Protein AF-A0A1L8SVT6-F1 (afdb_monomer)

Organism: NCBI:txid319970

Nearest PDB structures (foldseek):
  2w9j-assembly1_A  TM=5.991E-01  e=3.957E-01  Schizosaccharomyces pombe
  7xt7-assembly1_j  TM=4.884E-01  e=4.514E-01  Komagataella phaffii
  2ra4-assembly1_A  TM=4.381E-01  e=2.050E+00  Homo sapiens
  1je4-assembly1_A  TM=4.576E-01  e=8.718E+00  Homo sapiens

Structure (mmCIF, N/CA/C/O backbone):
data_AF-A0A1L8SVT6-F1
#
_entry.id   AF-A0A1L8SVT6-F1
#
loop_
_atom_site.group_PDB
_atom_site.id
_atom_site.type_symbol
_atom_site.label_atom_id
_atom_site.label_alt_id
_atom_site.label_comp_id
_atom_site.label_asym_id
_atom_site.label_entity_id
_atom_site.label_seq_id
_atom_site.pdbx_PDB_ins_code
_atom_site.Cartn_x
_atom_site.Cartn_y
_atom_site.Cartn_z
_atom_site.occupancy
_atom_site.B_iso_or_equiv
_atom_site.auth_seq_id
_atom_site.auth_comp_id
_atom_site.auth_asym_id
_atom_site.auth_atom_id
_atom_site.pdbx_PDB_model_num
ATOM 1 N N . MET A 1 1 ? -2.123 22.807 -11.431 1.00 37.12 1 MET A N 1
ATOM 2 C CA . MET A 1 1 ? -2.287 21.488 -12.072 1.00 37.12 1 MET A CA 1
ATOM 3 C C . MET A 1 1 ? -2.999 20.613 -11.063 1.00 37.12 1 MET A C 1
ATOM 5 O O . MET A 1 1 ? -2.448 20.411 -9.993 1.00 37.12 1 MET A O 1
ATOM 9 N N . LYS A 1 2 ? -4.254 20.245 -11.328 1.00 37.59 2 LYS A N 1
ATOM 10 C CA . LYS A 1 2 ? -5.018 19.338 -10.470 1.00 37.59 2 LYS A CA 1
ATOM 11 C C . LYS A 1 2 ? -5.043 17.974 -11.149 1.00 37.59 2 LYS A C 1
ATOM 13 O O . LYS A 1 2 ? -5.522 17.883 -12.270 1.00 37.59 2 LYS A O 1
ATOM 18 N N . GLU A 1 3 ? -4.465 17.010 -10.444 1.00 39.91 3 GLU A N 1
ATOM 19 C CA . GLU A 1 3 ? -4.856 15.600 -10.385 1.00 39.91 3 GLU A CA 1
ATOM 20 C C . GLU A 1 3 ? -4.847 14.785 -11.690 1.00 39.91 3 GLU A C 1
ATOM 22 O O . GLU A 1 3 ? -5.745 14.873 -12.521 1.00 39.91 3 GLU A O 1
ATOM 27 N N . GLY A 1 4 ? -3.871 13.872 -11.752 1.00 44.72 4 GLY A N 1
ATOM 28 C CA . GLY A 1 4 ? -4.029 12.563 -12.381 1.00 44.72 4 GLY A CA 1
ATOM 29 C C . GLY A 1 4 ? -3.616 12.458 -13.847 1.00 44.72 4 GLY A C 1
ATOM 30 O O . GLY A 1 4 ? -3.958 13.297 -14.667 1.00 44.72 4 GLY A O 1
ATOM 31 N N . LEU A 1 5 ? -2.965 11.334 -14.164 1.00 41.41 5 LEU A N 1
ATOM 32 C CA . LEU A 1 5 ? -2.660 10.816 -15.506 1.00 41.41 5 LEU A CA 1
ATOM 33 C C . LEU A 1 5 ? -1.344 11.307 -16.130 1.00 41.41 5 LEU A C 1
ATOM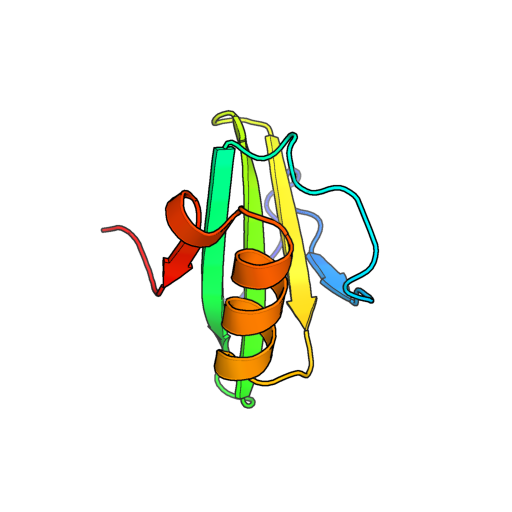 35 O O . LEU A 1 5 ? -1.309 11.856 -17.227 1.00 41.41 5 LEU A O 1
ATOM 39 N N . THR A 1 6 ? -0.220 10.983 -15.490 1.00 45.28 6 THR A N 1
ATOM 40 C CA . THR A 1 6 ? 0.923 10.502 -16.280 1.00 45.28 6 THR A CA 1
ATOM 41 C C . THR A 1 6 ? 0.581 9.104 -16.796 1.00 45.28 6 THR A C 1
ATOM 43 O O . THR A 1 6 ? 0.061 8.281 -16.044 1.00 45.28 6 THR A O 1
ATOM 46 N N . GLU A 1 7 ? 0.870 8.829 -18.071 1.00 45.22 7 GLU A N 1
ATOM 47 C CA . GLU A 1 7 ? 0.489 7.615 -18.830 1.00 45.22 7 GLU A CA 1
ATOM 48 C C . GLU A 1 7 ? 0.886 6.268 -18.181 1.00 45.22 7 GLU A C 1
ATOM 50 O O . GLU A 1 7 ? 0.475 5.207 -18.643 1.00 45.22 7 GLU A O 1
ATOM 55 N N . HIS A 1 8 ? 1.644 6.297 -17.082 1.00 49.66 8 HIS A N 1
ATOM 56 C CA . HIS A 1 8 ? 2.117 5.130 -16.342 1.00 49.66 8 HIS A CA 1
ATOM 57 C C . HIS A 1 8 ? 1.324 4.787 -15.070 1.00 49.66 8 HIS A C 1
ATOM 59 O O . HIS A 1 8 ? 1.497 3.685 -14.558 1.00 49.66 8 HIS A O 1
ATOM 65 N N . ASN A 1 9 ? 0.447 5.666 -14.567 1.00 48.75 9 ASN A N 1
ATOM 66 C CA . ASN A 1 9 ? -0.223 5.468 -13.274 1.00 48.75 9 ASN A CA 1
ATOM 67 C C . ASN A 1 9 ? -1.748 5.415 -13.449 1.00 48.75 9 ASN A C 1
ATOM 69 O O . ASN A 1 9 ? -2.454 6.413 -13.306 1.00 48.75 9 ASN A O 1
ATOM 73 N N . LEU A 1 10 ? -2.262 4.229 -13.784 1.00 56.19 10 LEU A N 1
ATOM 74 C CA . LEU A 1 10 ? -3.699 3.953 -13.781 1.00 56.19 10 LEU A CA 1
ATOM 75 C C . LEU A 1 10 ? -4.198 3.911 -12.334 1.00 56.19 10 LEU A C 1
ATOM 77 O O . LEU A 1 10 ? -3.875 2.977 -11.604 1.00 56.19 10 LEU A O 1
ATOM 81 N N . VAL A 1 11 ? -5.006 4.898 -11.947 1.00 55.09 11 VAL A N 1
ATOM 82 C CA . VAL A 1 11 ? -5.750 4.883 -10.683 1.00 55.09 11 VAL A CA 1
ATOM 83 C C . VAL A 1 11 ? -7.002 4.035 -10.874 1.00 55.09 11 VAL A C 1
ATOM 85 O O . VAL A 1 11 ? -7.845 4.349 -11.716 1.00 55.09 11 VAL A O 1
ATOM 88 N N . LYS A 1 12 ? -7.122 2.945 -10.115 1.00 63.22 12 LYS A N 1
ATOM 89 C CA . LYS A 1 12 ? -8.320 2.090 -10.103 1.00 63.22 12 LYS A CA 1
ATOM 90 C C . LYS A 1 12 ? -9.055 2.208 -8.767 1.00 63.22 12 LYS A C 1
ATOM 92 O O . LYS A 1 12 ? -8.428 2.350 -7.722 1.00 63.22 12 LYS A O 1
ATOM 97 N N . LEU A 1 13 ? -10.383 2.112 -8.802 1.00 63.69 13 LEU A N 1
ATOM 98 C CA . LEU A 1 13 ? -11.183 1.826 -7.608 1.00 63.69 13 L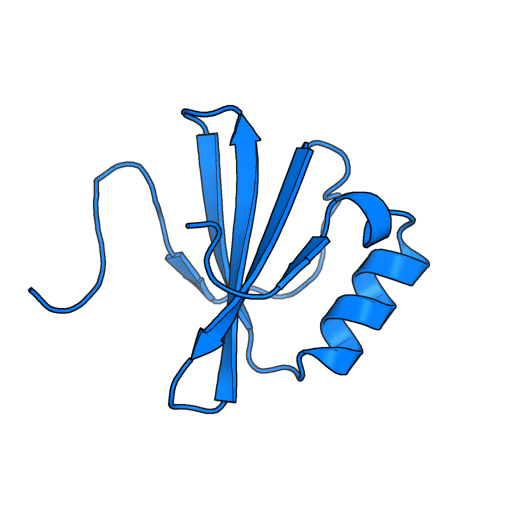EU A CA 1
ATOM 99 C C . LEU A 1 13 ? -11.113 0.316 -7.375 1.00 63.69 13 LEU A C 1
ATOM 101 O O . LEU A 1 13 ? -11.458 -0.452 -8.277 1.00 63.69 13 LEU A O 1
ATOM 105 N N . GLY A 1 14 ? -10.581 -0.099 -6.228 1.00 60.38 14 GLY A N 1
ATOM 106 C CA . GLY A 1 14 ? -10.200 -1.487 -5.979 1.00 60.38 14 GLY A CA 1
ATOM 107 C C . GLY A 1 14 ? -10.889 -2.093 -4.763 1.00 60.38 14 GLY A C 1
ATOM 108 O O . GLY A 1 14 ? -11.214 -1.399 -3.805 1.00 60.38 14 GLY A O 1
ATOM 109 N N . VAL A 1 15 ? -11.062 -3.414 -4.801 1.00 66.38 15 VAL A N 1
ATOM 110 C CA . VAL A 1 15 ? -11.233 -4.246 -3.604 1.00 66.38 15 VAL A CA 1
ATOM 111 C C . VAL A 1 15 ? -9.838 -4.709 -3.189 1.00 66.38 15 VAL A C 1
ATOM 113 O O . VAL A 1 15 ? -9.005 -5.004 -4.050 1.00 66.38 15 VAL A O 1
ATOM 116 N N . LEU A 1 16 ? -9.555 -4.722 -1.886 1.00 69.44 16 LEU A N 1
ATOM 117 C CA . LEU A 1 16 ? -8.253 -5.104 -1.338 1.00 69.44 16 LEU A CA 1
ATOM 118 C C . LEU A 1 16 ? -8.124 -6.640 -1.330 1.00 69.44 16 LEU A C 1
ATOM 120 O O . LEU A 1 16 ? -8.147 -7.281 -0.287 1.00 69.44 16 LEU A O 1
ATOM 124 N N . GLU A 1 17 ? -8.064 -7.233 -2.521 1.00 66.56 17 GLU A N 1
ATOM 125 C CA . GLU A 1 17 ? -8.002 -8.679 -2.729 1.00 66.56 17 GLU A CA 1
ATOM 126 C C . GLU A 1 17 ? -6.897 -8.984 -3.748 1.00 66.56 17 GLU A C 1
ATOM 128 O O . GLU A 1 17 ? -6.988 -8.620 -4.923 1.00 66.56 17 GLU A O 1
ATOM 133 N N . GLY A 1 18 ? -5.806 -9.604 -3.293 1.00 69.94 18 GLY A N 1
ATOM 134 C CA . GLY A 1 18 ? -4.681 -9.951 -4.158 1.00 69.94 18 GLY A CA 1
ATOM 135 C C . GLY A 1 18 ? -3.377 -10.202 -3.409 1.00 69.94 18 GLY A C 1
ATOM 136 O O . GLY A 1 18 ? -3.224 -9.845 -2.241 1.00 69.94 18 GLY A O 1
ATOM 137 N N . ASP A 1 19 ? -2.423 -10.817 -4.109 1.00 74.94 19 ASP A N 1
ATOM 138 C CA . ASP A 1 19 ? -1.062 -10.998 -3.612 1.00 74.94 19 ASP A CA 1
ATOM 139 C C . ASP A 1 19 ? -0.219 -9.747 -3.905 1.00 74.94 19 ASP A C 1
ATOM 141 O O . ASP A 1 19 ? 0.074 -9.424 -5.060 1.00 74.94 19 ASP A O 1
ATOM 145 N N . PHE A 1 20 ? 0.177 -9.041 -2.844 1.00 83.31 20 PHE A N 1
ATOM 146 C CA . PHE A 1 20 ? 0.983 -7.824 -2.928 1.00 83.31 20 PHE A CA 1
ATOM 147 C C . PHE A 1 20 ? 2.477 -8.054 -2.622 1.00 83.31 20 PHE A C 1
ATOM 149 O O . PHE A 1 20 ? 3.246 -7.093 -2.554 1.00 83.31 20 PHE A O 1
ATOM 156 N N . HIS A 1 21 ? 2.931 -9.306 -2.482 1.00 82.62 21 HIS A N 1
ATOM 157 C CA . HIS A 1 21 ? 4.330 -9.626 -2.157 1.00 82.62 21 HIS A CA 1
ATOM 158 C C . HIS A 1 21 ? 5.323 -9.267 -3.268 1.00 82.62 21 HIS A C 1
ATOM 160 O O . HIS A 1 21 ? 6.518 -9.114 -3.002 1.00 82.62 21 HIS A O 1
ATOM 166 N N . ASP A 1 22 ? 4.845 -9.076 -4.493 1.00 84.62 22 ASP A N 1
ATOM 167 C CA . ASP A 1 22 ? 5.645 -8.602 -5.623 1.00 84.62 22 ASP A CA 1
ATOM 168 C C . ASP A 1 22 ? 6.040 -7.118 -5.505 1.00 84.62 22 ASP A C 1
ATOM 170 O O . ASP A 1 22 ? 6.973 -6.664 -6.179 1.00 84.62 22 ASP A O 1
ATOM 174 N N . PHE A 1 23 ? 5.340 -6.348 -4.665 1.00 88.12 23 PHE A N 1
ATOM 175 C CA . PHE A 1 23 ? 5.595 -4.924 -4.479 1.00 88.12 23 PHE A CA 1
ATOM 176 C C . PHE A 1 23 ? 6.627 -4.694 -3.379 1.00 88.12 23 PHE A C 1
ATOM 178 O O . PHE A 1 23 ? 6.556 -5.250 -2.284 1.00 88.12 23 PHE A O 1
ATOM 185 N N . LYS A 1 24 ? 7.618 -3.857 -3.681 1.00 90.06 24 LYS A N 1
ATOM 186 C CA . LYS A 1 24 ? 8.742 -3.550 -2.789 1.00 90.06 24 LYS A CA 1
ATOM 187 C C . LYS A 1 24 ? 8.436 -2.407 -1.830 1.00 90.06 24 LYS A C 1
ATOM 189 O O . LYS A 1 24 ? 9.040 -2.347 -0.768 1.00 90.06 24 LYS A O 1
ATOM 194 N N . LYS A 1 25 ? 7.529 -1.516 -2.225 1.00 91.25 25 LYS A N 1
ATOM 195 C CA . LYS A 1 25 ? 7.065 -0.380 -1.432 1.00 91.25 25 LYS A CA 1
ATOM 196 C C . LYS A 1 25 ? 5.564 -0.218 -1.645 1.00 91.25 25 LYS A C 1
ATOM 198 O O . LYS A 1 25 ? 5.089 -0.334 -2.776 1.00 91.25 25 LYS A O 1
ATOM 203 N N . ILE A 1 26 ? 4.853 0.056 -0.563 1.00 91.31 26 ILE A N 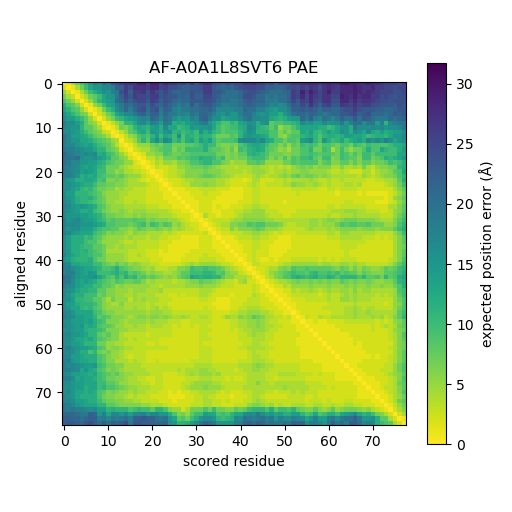1
ATOM 204 C CA . ILE A 1 26 ? 3.431 0.377 -0.532 1.00 91.31 26 ILE A CA 1
ATOM 205 C C . ILE A 1 26 ? 3.327 1.735 0.156 1.00 91.31 26 ILE A C 1
ATOM 207 O O . ILE A 1 26 ? 3.728 1.873 1.303 1.00 91.31 26 ILE A O 1
ATOM 211 N N . GLN A 1 27 ? 2.850 2.750 -0.546 1.00 91.94 27 GLN A N 1
ATOM 212 C CA . GLN A 1 27 ? 2.677 4.093 0.003 1.00 91.94 27 GLN A CA 1
ATOM 213 C C . GLN A 1 27 ? 1.196 4.351 0.225 1.00 91.94 27 GLN A C 1
ATOM 215 O O . GLN A 1 27 ? 0.412 4.075 -0.677 1.00 91.94 27 GLN A O 1
ATOM 220 N N . ILE A 1 28 ? 0.832 4.853 1.401 1.00 91.75 28 ILE A N 1
ATOM 221 C CA . ILE A 1 28 ? -0.542 5.202 1.764 1.00 91.75 28 ILE A CA 1
ATOM 222 C C . ILE A 1 28 ? -0.613 6.708 2.010 1.00 91.75 28 ILE A C 1
ATOM 224 O O . ILE A 1 28 ? 0.090 7.242 2.869 1.00 91.75 28 ILE A O 1
ATOM 228 N N . GLU A 1 29 ? -1.505 7.367 1.285 1.00 91.12 29 GLU A N 1
ATOM 229 C CA . GLU A 1 29 ? -1.807 8.791 1.390 1.00 91.12 29 GLU A CA 1
ATOM 230 C C . GLU A 1 29 ? -3.293 8.977 1.709 1.00 91.12 29 GLU A C 1
ATOM 232 O O . GLU A 1 29 ? -4.156 8.313 1.134 1.00 91.12 29 GLU A O 1
ATOM 237 N N . GLU A 1 30 ? -3.605 9.895 2.621 1.00 88.44 30 GLU A N 1
ATOM 238 C CA . GLU A 1 30 ? -4.989 10.243 2.941 1.00 88.44 30 GLU A CA 1
ATOM 239 C C . GLU A 1 30 ? -5.472 11.352 2.002 1.00 88.44 30 GLU A C 1
ATOM 241 O O . GLU A 1 30 ? -4.867 12.421 1.905 1.00 88.44 30 GLU A O 1
ATOM 246 N N . LEU A 1 31 ? -6.579 11.099 1.307 1.00 86.19 31 LEU A N 1
ATOM 247 C CA . LEU A 1 31 ? -7.224 12.077 0.443 1.00 86.19 31 LEU A CA 1
ATOM 248 C C . LEU A 1 31 ? -8.156 12.998 1.253 1.00 86.19 31 LEU A C 1
ATOM 250 O O . LEU A 1 31 ? -8.669 12.604 2.302 1.00 86.19 31 LEU A O 1
ATOM 254 N N . PRO A 1 32 ? -8.477 14.208 0.748 1.00 83.75 32 PRO A N 1
ATOM 255 C CA . PRO A 1 32 ? -9.351 15.161 1.445 1.00 83.75 32 PRO A CA 1
ATOM 256 C C . PRO A 1 32 ? -10.764 14.648 1.761 1.00 83.75 32 PRO A C 1
ATOM 258 O O . PRO A 1 32 ? -11.476 15.256 2.554 1.00 83.75 32 PRO A O 1
ATOM 261 N N . ASN A 1 33 ? -11.194 13.570 1.107 1.00 83.25 33 ASN A N 1
ATOM 262 C CA . ASN A 1 33 ? -12.484 12.917 1.310 1.00 83.25 33 ASN A CA 1
ATOM 263 C C . ASN A 1 33 ? -12.412 11.720 2.276 1.00 83.25 33 ASN A C 1
ATOM 265 O O . ASN A 1 33 ? -13.345 10.927 2.286 1.00 83.25 33 ASN A O 1
ATOM 269 N N . HIS A 1 34 ? -11.332 11.589 3.054 1.00 82.50 34 HIS A N 1
ATOM 270 C CA . HIS A 1 34 ? -11.036 10.468 3.961 1.00 82.50 34 HIS A CA 1
ATOM 271 C C . HIS A 1 34 ? -10.745 9.121 3.281 1.00 82.50 34 HIS A C 1
ATOM 273 O O . HIS A 1 34 ? -10.414 8.147 3.962 1.00 82.50 34 HIS A O 1
ATOM 279 N N . ASN A 1 35 ? -10.777 9.064 1.949 1.00 87.81 35 ASN A N 1
ATOM 280 C CA . ASN A 1 35 ? -10.343 7.883 1.215 1.00 87.81 35 ASN A CA 1
ATOM 281 C C . ASN A 1 35 ? -8.822 7.748 1.278 1.00 87.81 35 ASN A C 1
ATOM 283 O O . ASN A 1 35 ? -8.090 8.721 1.452 1.00 87.81 35 ASN A O 1
ATOM 287 N N . GLN A 1 36 ? -8.340 6.534 1.061 1.00 88.88 36 GLN A N 1
ATOM 288 C CA . GLN A 1 36 ? -6.920 6.219 1.088 1.00 88.88 36 GLN A CA 1
ATOM 289 C C . GLN A 1 36 ? -6.438 5.988 -0.340 1.00 88.88 36 GLN A C 1
ATOM 291 O O . GLN A 1 36 ? -6.939 5.109 -1.043 1.00 88.88 36 GLN A O 1
ATOM 296 N N . PHE A 1 37 ? -5.477 6.788 -0.785 1.00 89.69 37 PHE A N 1
ATOM 297 C CA . PHE A 1 37 ? -4.759 6.578 -2.032 1.00 89.69 37 PHE A CA 1
ATOM 298 C C . PHE A 1 37 ? -3.532 5.717 -1.754 1.00 89.69 37 PHE A C 1
ATOM 300 O O . PHE A 1 37 ? -2.667 6.085 -0.965 1.00 89.69 37 PHE A O 1
ATOM 307 N N . ILE A 1 38 ? -3.463 4.552 -2.388 1.00 89.75 38 ILE A N 1
ATOM 308 C CA . ILE A 1 38 ? -2.388 3.590 -2.175 1.00 89.75 38 ILE A CA 1
ATOM 309 C C . ILE A 1 38 ? -1.608 3.408 -3.460 1.00 89.75 38 ILE A C 1
ATOM 311 O O . ILE A 1 38 ? -2.184 3.064 -4.490 1.00 89.75 38 ILE A O 1
ATOM 315 N N . SER A 1 39 ? -0.292 3.566 -3.382 1.00 89.62 39 SER A N 1
ATOM 316 C CA . SER A 1 39 ? 0.632 3.320 -4.485 1.00 89.62 39 SER A CA 1
ATOM 317 C C . SER A 1 39 ? 1.520 2.112 -4.197 1.00 89.62 39 SER A C 1
ATOM 319 O O . SER A 1 39 ? 2.274 2.076 -3.227 1.00 89.62 39 SER A O 1
ATOM 321 N N . PHE A 1 40 ? 1.446 1.115 -5.070 1.00 89.19 40 PHE A N 1
ATOM 322 C CA . PHE A 1 40 ? 2.174 -0.145 -5.016 1.00 89.19 40 PHE A CA 1
ATOM 323 C C . PHE A 1 40 ? 3.326 -0.124 -6.024 1.00 89.19 40 PHE A C 1
ATOM 325 O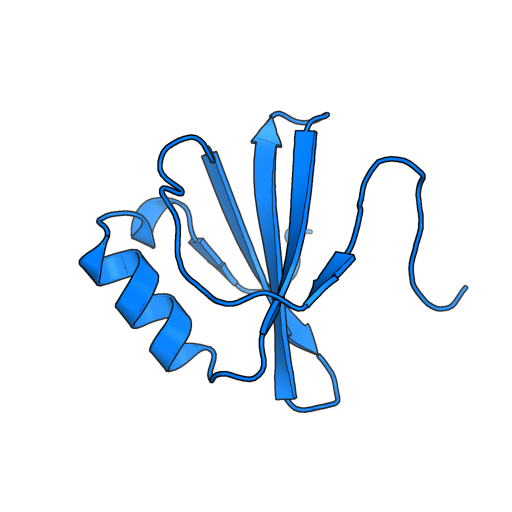 O . PHE A 1 40 ? 3.121 -0.195 -7.237 1.00 89.19 40 PHE A O 1
ATOM 332 N N .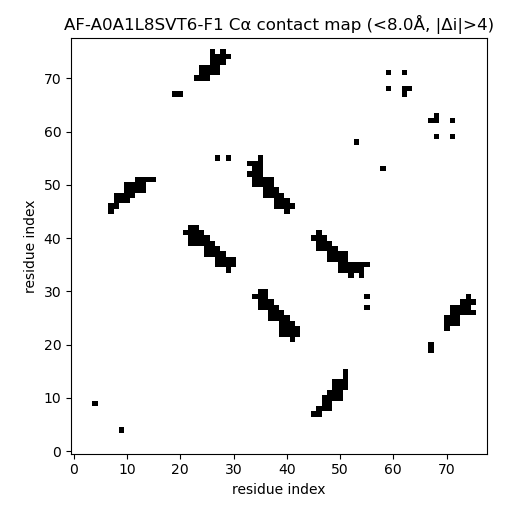 TYR A 1 41 ? 4.563 -0.073 -5.536 1.00 89.06 41 TYR A N 1
ATOM 333 C CA . TYR A 1 41 ? 5.761 0.035 -6.366 1.00 89.06 41 TYR A CA 1
ATOM 334 C C . TYR A 1 41 ? 6.452 -1.321 -6.507 1.00 89.06 41 TYR A C 1
ATOM 336 O O . TYR A 1 41 ? 7.022 -1.854 -5.553 1.00 89.06 41 TYR A O 1
ATOM 344 N N . LYS A 1 42 ? 6.466 -1.876 -7.723 1.00 86.44 42 LYS A N 1
ATOM 345 C CA . LYS A 1 42 ? 7.242 -3.088 -8.046 1.00 86.44 42 LYS A CA 1
ATOM 346 C C . LYS A 1 42 ? 8.703 -2.735 -8.338 1.00 86.44 42 LYS A C 1
ATOM 348 O O . LYS A 1 42 ? 9.632 -3.439 -7.939 1.00 86.44 42 LYS A O 1
ATOM 353 N N . ASN A 1 43 ? 8.912 -1.616 -9.029 1.00 81.69 43 ASN A N 1
ATOM 354 C CA . ASN A 1 43 ? 10.205 -0.981 -9.286 1.00 81.69 43 ASN A CA 1
ATOM 355 C C . ASN A 1 43 ? 9.993 0.513 -9.617 1.00 81.69 43 ASN A C 1
ATOM 357 O O . ASN A 1 43 ? 8.855 0.972 -9.660 1.00 81.69 43 ASN A O 1
ATOM 361 N N . LYS A 1 44 ? 11.072 1.266 -9.886 1.00 75.56 44 LYS A N 1
ATOM 362 C CA . LYS A 1 44 ? 11.007 2.714 -10.182 1.00 75.56 44 LYS A CA 1
ATOM 363 C C . LYS A 1 44 ? 10.107 3.085 -11.373 1.00 75.56 44 LYS A C 1
ATOM 365 O O . LYS A 1 44 ? 9.616 4.202 -11.418 1.00 75.56 44 LYS A O 1
ATOM 370 N N . ASN A 1 45 ? 9.887 2.159 -12.308 1.00 77.44 45 ASN A N 1
ATOM 371 C CA . ASN A 1 45 ? 9.142 2.388 -13.550 1.00 77.44 45 ASN A CA 1
ATOM 372 C C . ASN A 1 45 ? 7.794 1.645 -13.582 1.00 77.44 45 ASN A C 1
ATOM 374 O O . ASN A 1 45 ? 7.112 1.655 -14.603 1.00 77.44 45 ASN A O 1
ATOM 378 N N . SER A 1 46 ? 7.435 0.948 -12.501 1.00 79.75 46 SER A N 1
ATOM 379 C CA . SER A 1 46 ? 6.245 0.103 -12.423 1.00 79.75 46 SER A CA 1
ATOM 380 C C . SER A 1 46 ? 5.557 0.346 -11.091 1.00 79.75 46 SER A C 1
ATOM 382 O O . SER A 1 46 ? 5.920 -0.256 -10.074 1.00 79.75 46 SER A O 1
ATOM 384 N N . CYS A 1 47 ? 4.552 1.213 -11.133 1.00 83.56 47 CYS A N 1
ATOM 385 C CA . CYS A 1 47 ? 3.663 1.512 -10.025 1.00 83.56 47 CYS A CA 1
ATOM 386 C C . CYS A 1 47 ? 2.222 1.153 -10.411 1.00 83.56 47 CYS A C 1
ATOM 388 O O . CYS A 1 47 ? 1.830 1.283 -11.570 1.00 83.56 47 CYS A O 1
ATOM 390 N N . LEU A 1 48 ? 1.447 0.687 -9.440 1.00 84.44 48 LEU A N 1
ATOM 391 C CA . LEU A 1 48 ? -0.004 0.571 -9.518 1.00 84.44 48 LEU A CA 1
ATOM 392 C C . LEU A 1 48 ? -0.585 1.432 -8.404 1.00 84.44 48 LEU A C 1
ATOM 394 O O . LEU A 1 48 ? -0.195 1.247 -7.259 1.00 84.44 48 LEU A O 1
ATOM 398 N N . SER A 1 49 ? -1.537 2.307 -8.711 1.00 85.88 49 SER A N 1
ATOM 399 C CA . SER A 1 49 ? -2.199 3.108 -7.682 1.00 85.88 49 SER A CA 1
ATOM 400 C C . SER A 1 49 ? -3.688 2.792 -7.605 1.00 85.88 49 SER A C 1
ATOM 402 O O . SER A 1 49 ? -4.348 2.563 -8.622 1.00 85.88 49 SER A O 1
ATOM 404 N N . MET A 1 50 ? -4.231 2.761 -6.394 1.00 87.06 50 MET A N 1
ATOM 405 C CA . MET A 1 50 ? -5.634 2.453 -6.131 1.00 87.06 50 MET A CA 1
ATOM 406 C C . MET A 1 50 ? -6.195 3.350 -5.034 1.00 87.06 50 MET A C 1
ATOM 408 O O . MET A 1 50 ? -5.475 3.728 -4.117 1.00 87.06 50 MET A O 1
ATOM 412 N N . ILE A 1 51 ? -7.480 3.685 -5.133 1.00 88.31 51 ILE A N 1
ATOM 413 C CA . ILE A 1 51 ? -8.202 4.406 -4.078 1.00 88.31 51 ILE A CA 1
ATOM 414 C C . ILE A 1 51 ? -9.091 3.416 -3.339 1.00 88.31 51 ILE A C 1
ATOM 416 O O . ILE A 1 51 ? -9.826 2.654 -3.975 1.00 88.31 51 ILE A O 1
ATOM 420 N N . PHE A 1 52 ? -9.055 3.483 -2.013 1.00 84.88 52 PHE A N 1
ATOM 421 C CA . PHE A 1 52 ? -9.885 2.684 -1.130 1.00 84.88 52 PHE A CA 1
ATOM 422 C C . PHE A 1 52 ? -10.736 3.564 -0.217 1.00 84.88 52 PHE A C 1
ATOM 424 O O . PHE A 1 52 ? -10.276 4.585 0.292 1.00 84.88 52 PHE A O 1
ATOM 431 N N . ASP A 1 53 ? -11.976 3.134 -0.013 1.00 86.81 53 ASP A N 1
ATOM 432 C CA . ASP A 1 53 ? -12.932 3.709 0.939 1.00 86.81 53 ASP A CA 1
ATOM 433 C C . ASP A 1 53 ? -12.948 2.860 2.221 1.00 86.81 53 ASP A C 1
ATOM 435 O O . ASP A 1 53 ? -13.951 2.257 2.591 1.00 86.81 53 ASP A O 1
ATOM 439 N N . ILE A 1 54 ? -11.769 2.701 2.821 1.00 85.81 54 ILE A N 1
ATOM 440 C CA . ILE A 1 54 ? -11.564 2.045 4.120 1.00 85.81 54 ILE A CA 1
ATOM 441 C C . ILE A 1 54 ? -10.578 2.879 4.926 1.00 85.81 54 ILE A C 1
ATOM 443 O O . ILE A 1 54 ? -9.810 3.657 4.355 1.00 85.81 54 ILE A O 1
ATOM 447 N N . SER A 1 55 ? -10.584 2.728 6.247 1.00 87.94 55 SER A N 1
ATOM 448 C CA . SER A 1 55 ? -9.684 3.508 7.089 1.00 87.94 55 SER A CA 1
ATOM 449 C C . SER A 1 55 ? -8.219 3.111 6.878 1.00 87.94 55 SER A C 1
ATOM 451 O O . SER A 1 55 ? -7.877 1.980 6.519 1.00 87.94 55 SER A O 1
ATOM 453 N N . LYS A 1 56 ? -7.314 4.054 7.153 1.00 88.94 56 LYS A N 1
ATOM 454 C CA . LYS A 1 56 ? -5.871 3.787 7.183 1.00 88.94 56 LYS A CA 1
ATOM 455 C C . LYS A 1 56 ? -5.516 2.665 8.164 1.00 88.94 56 LYS A C 1
ATOM 457 O O . LYS A 1 56 ? -4.615 1.884 7.891 1.00 88.94 56 LYS A O 1
ATOM 462 N N . GLU A 1 57 ? -6.202 2.597 9.300 1.00 90.69 57 GLU A N 1
ATOM 463 C CA . GLU A 1 57 ? -5.969 1.591 10.342 1.00 90.69 57 GLU A CA 1
ATOM 464 C C . GLU A 1 57 ? -6.287 0.185 9.825 1.00 90.69 57 GLU A C 1
ATOM 466 O O . GLU A 1 57 ? -5.439 -0.700 9.916 1.00 90.69 57 GLU A O 1
ATOM 471 N N . GLU A 1 58 ? -7.433 0.014 9.161 1.00 89.00 58 GLU A N 1
ATOM 472 C CA . GLU A 1 58 ? -7.813 -1.253 8.520 1.00 89.00 58 GLU A CA 1
ATOM 473 C C . GLU A 1 58 ? -6.819 -1.682 7.430 1.00 89.00 58 GLU A C 1
ATOM 475 O O . GLU A 1 58 ? -6.505 -2.865 7.301 1.00 89.00 58 GLU A O 1
ATOM 480 N N . LEU A 1 59 ? -6.269 -0.733 6.665 1.00 89.19 59 LEU A N 1
ATOM 481 C CA . LEU A 1 59 ? -5.219 -1.026 5.684 1.00 89.19 59 LEU A CA 1
ATOM 482 C C . LEU A 1 59 ? -3.927 -1.511 6.333 1.00 89.19 59 LEU A C 1
ATOM 484 O O . LEU A 1 59 ? -3.305 -2.457 5.848 1.00 89.19 59 LEU A O 1
ATOM 488 N N . LEU A 1 60 ? -3.501 -0.852 7.409 1.00 91.19 60 LEU A N 1
ATOM 489 C CA . LEU A 1 60 ? -2.293 -1.236 8.133 1.00 91.19 60 LEU A CA 1
ATOM 490 C C . LEU A 1 60 ? -2.438 -2.629 8.742 1.00 91.19 60 LEU A C 1
ATOM 492 O O . LEU A 1 60 ? -1.506 -3.429 8.636 1.00 91.19 60 LEU A O 1
ATOM 496 N N . ASP A 1 61 ? -3.601 -2.931 9.316 1.00 91.25 61 ASP A N 1
ATOM 497 C CA . ASP A 1 61 ? -3.906 -4.257 9.845 1.00 91.25 61 ASP A CA 1
ATOM 498 C C . ASP A 1 61 ? -3.894 -5.310 8.733 1.00 91.25 61 ASP A C 1
ATOM 500 O O . ASP A 1 61 ? -3.202 -6.319 8.871 1.00 91.25 61 ASP A O 1
ATOM 504 N N . TYR A 1 62 ? -4.514 -5.038 7.580 1.00 90.19 62 TYR A N 1
ATOM 505 C CA . TYR A 1 62 ? -4.445 -5.941 6.429 1.00 90.19 62 TYR A CA 1
ATOM 506 C C . TYR A 1 62 ? -3.001 -6.207 5.983 1.00 90.19 62 TYR A C 1
ATOM 508 O O . TYR A 1 62 ? -2.600 -7.359 5.790 1.00 90.19 62 TYR A O 1
ATOM 516 N N . PHE A 1 63 ? -2.183 -5.164 5.815 1.00 91.00 63 PHE A N 1
ATOM 517 C CA . PHE A 1 63 ? -0.796 -5.352 5.385 1.00 91.00 63 PHE A CA 1
ATOM 518 C C . PHE A 1 63 ? 0.032 -6.090 6.435 1.00 91.00 63 PHE A C 1
ATOM 520 O O . PHE A 1 63 ? 0.906 -6.874 6.073 1.00 91.00 63 PHE A O 1
ATOM 527 N N . LYS A 1 64 ? -0.261 -5.904 7.721 1.00 91.31 64 LYS A N 1
ATOM 528 C CA . LYS A 1 64 ? 0.379 -6.638 8.812 1.00 91.31 64 LYS A CA 1
ATOM 529 C C . LYS A 1 64 ? -0.009 -8.116 8.825 1.00 91.31 64 LYS A C 1
ATOM 531 O O . LYS A 1 64 ? 0.872 -8.965 8.934 1.00 91.31 64 LYS A O 1
ATOM 536 N N . GLU A 1 65 ? -1.291 -8.439 8.668 1.00 91.38 65 GLU A N 1
ATOM 537 C CA . GLU A 1 65 ? -1.777 -9.824 8.567 1.00 91.38 65 GLU A CA 1
ATOM 538 C C . GLU A 1 65 ? -1.160 -10.569 7.374 1.00 91.38 65 GLU A C 1
ATOM 540 O O . GLU A 1 65 ? -0.929 -11.777 7.434 1.00 91.38 65 GLU A O 1
ATOM 545 N N . ASN A 1 66 ? -0.810 -9.829 6.320 1.00 88.44 66 ASN A N 1
ATOM 546 C CA . ASN A 1 66 ? -0.154 -10.348 5.126 1.00 88.44 66 ASN A CA 1
ATOM 547 C C . ASN A 1 66 ? 1.388 -10.275 5.161 1.00 88.44 66 ASN A C 1
ATOM 549 O O . ASN A 1 66 ? 2.017 -10.583 4.155 1.00 88.44 66 ASN A O 1
ATOM 553 N N . ASN A 1 67 ? 2.022 -9.919 6.286 1.00 91.19 67 ASN A N 1
ATOM 554 C CA . ASN A 1 67 ? 3.487 -9.780 6.426 1.00 91.19 67 ASN A CA 1
ATOM 555 C C . ASN A 1 67 ? 4.133 -8.737 5.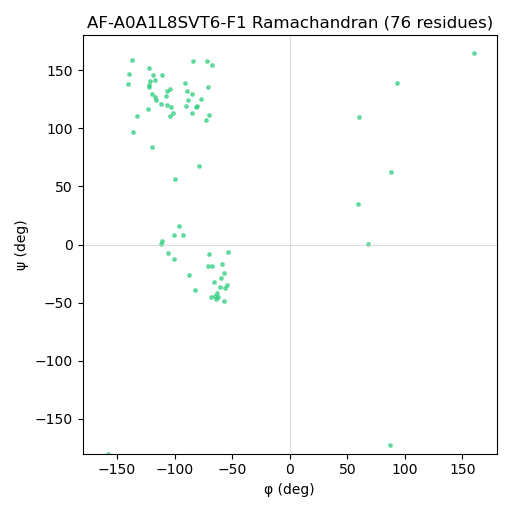484 1.00 91.19 67 ASN A C 1
ATOM 557 O O . ASN A 1 67 ? 5.256 -8.912 5.001 1.00 91.19 67 ASN A O 1
ATOM 561 N N . LEU A 1 68 ? 3.426 -7.643 5.207 1.00 90.69 68 LEU A N 1
ATOM 562 C CA . LEU A 1 68 ? 3.851 -6.555 4.320 1.00 90.69 68 LEU A CA 1
ATOM 563 C C . LEU A 1 68 ? 4.123 -5.240 5.059 1.00 90.69 68 LEU A C 1
ATOM 565 O O . LEU A 1 68 ? 4.518 -4.269 4.416 1.00 90.69 68 LEU A O 1
ATOM 569 N N . GLN A 1 69 ? 3.960 -5.194 6.385 1.00 91.06 69 GLN A N 1
ATOM 570 C CA . GLN A 1 69 ? 4.095 -3.973 7.190 1.00 91.06 69 GLN A CA 1
ATOM 571 C C . GLN A 1 69 ? 5.436 -3.250 6.994 1.00 91.06 69 GLN A C 1
ATOM 573 O O . GLN A 1 69 ? 5.466 -2.025 6.951 1.00 91.06 69 GLN A O 1
ATOM 578 N N . ASP A 1 70 ? 6.529 -3.991 6.788 1.00 91.88 70 ASP A N 1
ATOM 579 C CA . ASP A 1 70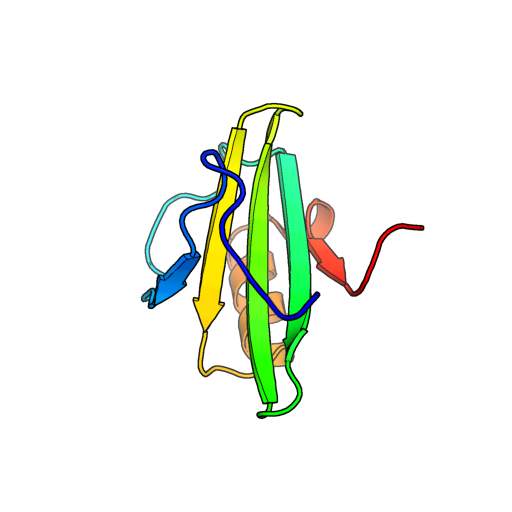 ? 7.878 -3.427 6.618 1.00 91.88 70 ASP A CA 1
ATOM 580 C C . ASP A 1 70 ? 8.056 -2.683 5.282 1.00 91.88 70 ASP A C 1
ATOM 582 O O . ASP A 1 70 ? 9.087 -2.059 5.035 1.00 91.88 70 ASP A O 1
ATOM 586 N N . ARG A 1 71 ? 7.063 -2.777 4.391 1.00 91.25 71 ARG A N 1
ATOM 587 C CA . ARG A 1 71 ? 7.046 -2.150 3.064 1.00 91.25 71 ARG A CA 1
ATOM 588 C C . ARG A 1 71 ? 6.107 -0.952 3.00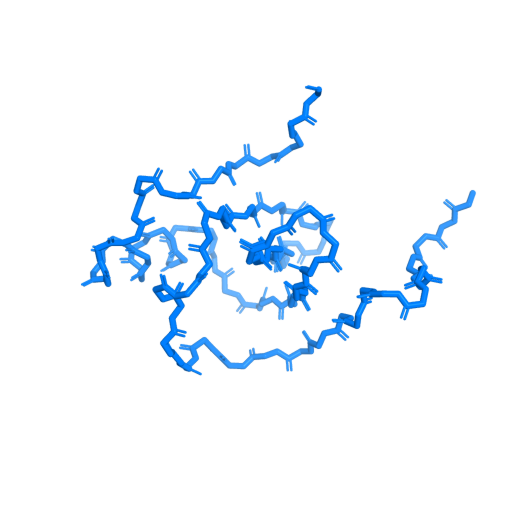3 1.00 91.25 71 ARG A C 1
ATOM 590 O O . ARG A 1 71 ? 6.067 -0.291 1.965 1.00 91.25 71 ARG A O 1
ATOM 597 N N . VAL A 1 72 ? 5.332 -0.716 4.063 1.00 91.88 72 VAL A N 1
ATOM 598 C CA . VAL A 1 72 ? 4.332 0.347 4.119 1.00 91.88 72 VAL A CA 1
ATOM 599 C C . VAL A 1 72 ? 4.983 1.656 4.549 1.00 91.88 72 VAL A C 1
ATOM 601 O O . VAL A 1 72 ? 5.668 1.720 5.566 1.00 91.88 72 VAL A O 1
ATOM 604 N N . ILE A 1 73 ? 4.731 2.712 3.784 1.00 91.75 73 ILE A N 1
ATOM 605 C CA . ILE A 1 73 ? 5.134 4.086 4.079 1.00 91.75 73 ILE A CA 1
ATOM 606 C C . ILE A 1 73 ? 3.872 4.946 4.114 1.00 91.75 73 ILE A C 1
ATOM 608 O O . ILE A 1 73 ? 2.997 4.801 3.261 1.00 91.75 73 ILE A O 1
ATOM 612 N N . ILE A 1 74 ? 3.761 5.815 5.117 1.00 90.19 74 ILE A N 1
ATOM 613 C CA . ILE A 1 74 ? 2.606 6.697 5.309 1.00 90.19 74 ILE A CA 1
ATOM 614 C C . ILE A 1 74 ? 3.022 8.127 4.964 1.00 90.19 74 ILE A C 1
ATOM 616 O O . ILE A 1 74 ? 3.989 8.628 5.535 1.00 90.19 74 ILE A O 1
ATOM 620 N N . GLY A 1 75 ? 2.250 8.785 4.096 1.00 81.50 75 GLY A N 1
ATOM 621 C CA . GLY A 1 75 ? 2.507 10.149 3.631 1.00 81.50 75 GLY A CA 1
ATOM 622 C C . GLY A 1 75 ? 3.442 10.223 2.421 1.00 81.50 75 GLY A C 1
ATOM 623 O O . GLY A 1 75 ? 3.791 9.204 1.822 1.00 81.50 75 GLY A O 1
ATOM 624 N N . ASP A 1 76 ? 3.828 11.448 2.066 1.00 62.97 76 ASP A N 1
ATOM 625 C CA . ASP A 1 76 ? 4.776 11.726 0.988 1.00 62.97 76 ASP A CA 1
ATOM 626 C C . ASP A 1 76 ? 6.218 11.450 1.452 1.00 62.97 76 ASP A C 1
ATOM 628 O O . ASP A 1 76 ? 6.667 12.002 2.459 1.00 62.97 76 ASP A O 1
ATOM 632 N N . GLU A 1 77 ? 6.965 10.609 0.725 1.00 55.44 77 GLU A N 1
ATOM 633 C CA . GLU A 1 77 ? 8.433 10.639 0.826 1.00 55.44 77 GLU A CA 1
ATOM 634 C C . GLU A 1 77 ? 8.927 11.904 0.107 1.00 55.44 77 GLU A C 1
ATOM 636 O O . GLU A 1 77 ? 8.861 11.969 -1.123 1.00 55.44 77 GLU A O 1
ATOM 641 N N . GLU A 1 78 ? 9.382 12.897 0.881 1.00 43.94 78 GLU A N 1
ATOM 642 C CA . GLU A 1 78 ? 10.207 14.025 0.400 1.00 43.94 78 GLU A CA 1
ATOM 643 C C . GLU A 1 78 ? 11.489 13.553 -0.308 1.00 43.94 78 GLU A C 1
ATOM 645 O O . GLU A 1 78 ? 12.167 12.630 0.207 1.00 43.94 78 GLU A O 1
#

Secondary structure (DSSP, 8-state):
--S---TT--EEE--S-S--TT-SEEEEEE-TTS-EEEEEEEETTEEEEEEESS-HHHHHHHHHHTT-GGGEEES---

Solvent-accessible surface area (backbone atoms only — not comparable to full-atom values): 4820 Å² total; per-residue (Å²): 139,83,82,87,71,62,100,69,50,64,75,40,85,57,74,102,75,80,88,62,83,74,38,6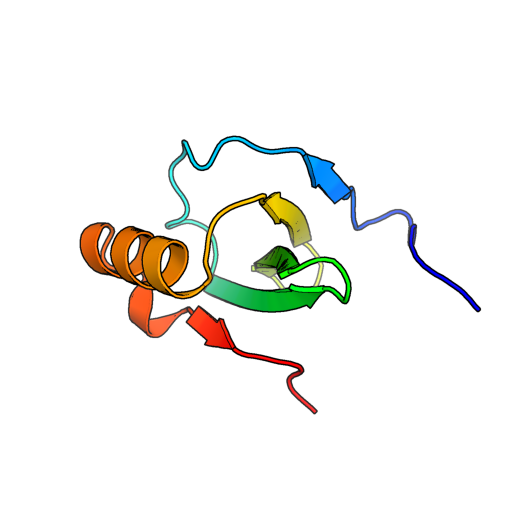7,36,36,34,41,35,81,42,99,83,67,29,31,42,35,40,38,26,58,48,102,89,41,52,46,30,34,44,35,92,51,56,71,64,60,50,51,50,52,34,44,79,68,75,42,51,93,32,56,41,79,53,83,86,127

Mean predicted aligned error: 7.7 Å

Foldseek 3Di:
DDDDDPPQEDEEADDPDDDLPLFQAWEWEQDPVRWIWIWTHNDPRHIYIYIGPDHPVVVCVVCVVVVNNVRYDYDDDD

Sequence (78 aa):
MKEGLTEHNLVKLGVLEGDFHDFKKIQIEELPNHNQFISFYKNKNSCLSMIFDISKEELLDYFKENNLQDRVIIGDEE

Radius of gyration: 12.07 Å; Cα contacts (8 Å, |Δi|>4): 117; chains: 1; bounding box: 24×32×29 Å

pLDDT: mean 78.35, std 16.48, range [37.12, 91.94]